Protein AF-A0A378SH55-F1 (afdb_monomer_lite)

pLDDT: mean 76.75, std 13.12, range [46.47, 90.69]

Secondary structure (DSSP, 8-state):
-------------PPPPPPPP--TTS-PPPPPPPPPPPPPP---

Foldseek 3Di:
DDDPPDPPPPPVPPPDPDDDDPCVPVDDDDDDDDDDDDDDDDDD

Sequence (44 aa):
MGRHSKDESTEAHDPTPPGPADHGREGGMATREVAPEVAEPDED

Radius of gyration: 33.02 Å; chains: 1; bounding box: 61×13×95 Å

Organism: NCBI:txid1804

Structure (mmCIF, N/CA/C/O backbone):
data_AF-A0A378SH55-F1
#
_entry.id   AF-A0A378SH55-F1
#
loop_
_atom_site.group_PDB
_atom_site.id
_atom_site.type_symbol
_atom_site.label_atom_id
_atom_site.label_alt_id
_atom_site.label_comp_id
_atom_site.label_asym_id
_atom_site.label_entity_id
_atom_site.label_seq_id
_atom_site.pdbx_PDB_ins_code
_atom_site.Cartn_x
_atom_site.Cartn_y
_atom_site.Cartn_z
_atom_site.occupancy
_atom_site.B_iso_or_equiv
_atom_site.auth_seq_id
_atom_site.auth_comp_id
_atom_site.auth_asym_id
_atom_site.auth_atom_id
_atom_site.pdbx_PDB_model_num
ATOM 1 N N . MET A 1 1 ? 36.124 8.589 -56.976 1.00 46.47 1 MET A N 1
ATOM 2 C CA . MET A 1 1 ? 36.603 7.309 -56.400 1.00 46.47 1 MET A CA 1
ATOM 3 C C . MET A 1 1 ? 37.791 7.637 -55.518 1.00 46.47 1 MET A C 1
ATOM 5 O O . MET A 1 1 ? 38.708 8.238 -56.040 1.00 46.47 1 MET A O 1
ATOM 9 N N . GLY A 1 2 ? 37.878 7.372 -54.222 1.00 46.75 2 GLY A N 1
ATOM 10 C CA . GLY A 1 2 ? 37.229 6.467 -53.266 1.00 46.75 2 GLY A CA 1
ATOM 11 C C . GLY A 1 2 ? 38.256 6.336 -52.114 1.00 46.75 2 GLY A C 1
ATOM 12 O O . GLY A 1 2 ? 39.427 6.610 -52.332 1.00 46.75 2 GLY A O 1
ATOM 13 N N . ARG A 1 3 ? 37.978 5.970 -50.873 1.00 53.56 3 ARG A N 1
ATOM 14 C CA . ARG A 1 3 ? 36.826 5.427 -50.167 1.00 53.56 3 ARG A CA 1
ATOM 15 C C . ARG A 1 3 ? 37.035 5.894 -48.722 1.00 53.56 3 ARG A C 1
ATOM 17 O O . ARG A 1 3 ? 38.102 5.645 -48.169 1.00 53.56 3 ARG A O 1
ATOM 24 N N . HIS A 1 4 ? 36.063 6.577 -48.133 1.00 55.94 4 HIS A N 1
ATOM 25 C CA . HIS A 1 4 ? 36.026 6.728 -46.681 1.00 55.94 4 HIS A CA 1
ATOM 26 C C . HIS A 1 4 ? 35.584 5.361 -46.162 1.00 55.94 4 HIS A C 1
ATOM 28 O O . HIS A 1 4 ? 34.443 4.956 -46.391 1.00 55.94 4 HIS A O 1
ATOM 34 N N . SER A 1 5 ? 36.535 4.587 -45.641 1.00 52.00 5 SER A N 1
ATOM 35 C CA . SER A 1 5 ? 36.264 3.285 -45.044 1.00 52.00 5 SER A CA 1
ATOM 36 C C . SER A 1 5 ? 35.296 3.509 -43.897 1.00 52.00 5 SE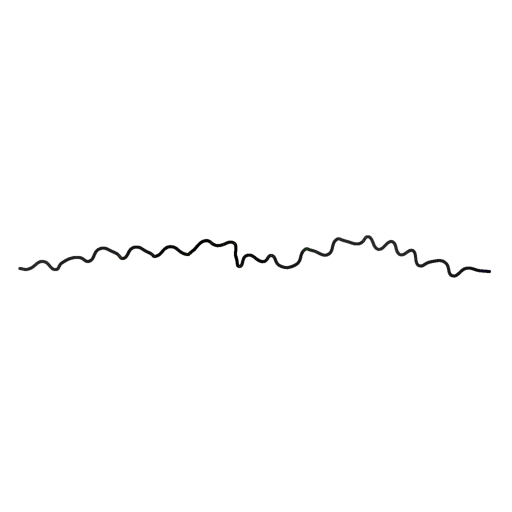R A C 1
ATOM 38 O O . SER A 1 5 ? 35.577 4.272 -42.979 1.00 52.00 5 SER A O 1
ATOM 40 N N . LYS A 1 6 ? 34.120 2.919 -44.057 1.00 56.03 6 LYS A N 1
ATOM 41 C CA . LYS A 1 6 ? 32.982 3.016 -43.165 1.00 56.03 6 LYS A CA 1
ATOM 42 C C . LYS A 1 6 ? 33.417 2.644 -41.749 1.00 56.03 6 LYS A C 1
ATOM 44 O O . LYS A 1 6 ? 34.039 1.604 -41.563 1.00 56.03 6 LYS A O 1
ATOM 49 N N . ASP A 1 7 ? 33.095 3.524 -40.806 1.00 62.47 7 ASP A N 1
ATOM 50 C CA . ASP A 1 7 ? 33.021 3.232 -39.379 1.00 62.47 7 ASP A CA 1
ATOM 51 C C . ASP A 1 7 ? 32.241 1.925 -39.212 1.00 62.47 7 ASP A C 1
ATOM 53 O O . ASP A 1 7 ? 31.029 1.872 -39.429 1.00 62.47 7 ASP A O 1
ATOM 57 N N . GLU A 1 8 ? 32.961 0.847 -38.932 1.00 63.03 8 GLU A N 1
ATOM 58 C CA . GLU A 1 8 ? 32.387 -0.451 -38.600 1.00 63.03 8 GLU A CA 1
ATOM 59 C C . GLU A 1 8 ? 32.785 -0.777 -37.161 1.00 63.03 8 GLU A C 1
ATOM 61 O O . GLU A 1 8 ? 33.349 -1.822 -36.845 1.00 63.03 8 GLU A O 1
ATOM 66 N N . SER A 1 9 ? 32.497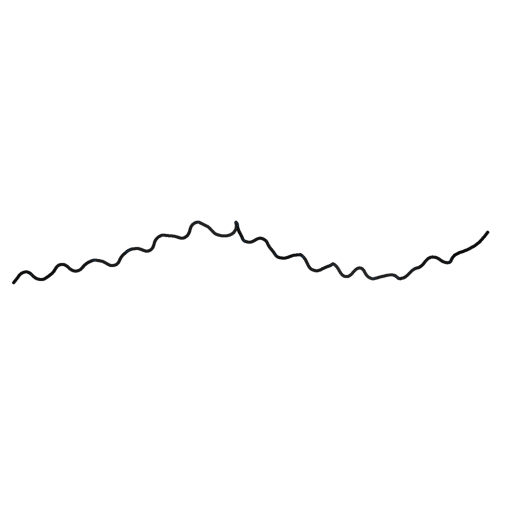 0.175 -36.272 1.00 59.19 9 SER A N 1
ATOM 67 C CA . SER A 1 9 ? 32.318 -0.119 -34.859 1.00 59.19 9 SER A CA 1
ATOM 68 C C . SER A 1 9 ? 31.033 -0.930 -34.769 1.00 59.19 9 SER A C 1
ATOM 70 O O . SER A 1 9 ? 29.923 -0.398 -34.798 1.00 59.19 9 SER A O 1
ATOM 72 N N . THR A 1 10 ? 31.187 -2.251 -34.760 1.00 63.00 10 THR A N 1
ATOM 73 C CA . THR A 1 10 ? 30.142 -3.183 -34.341 1.00 63.00 10 THR A CA 1
ATOM 74 C C . THR A 1 10 ? 29.936 -2.981 -32.845 1.00 63.00 10 THR A C 1
ATOM 76 O O . THR A 1 10 ? 30.377 -3.770 -32.016 1.00 63.00 10 THR A O 1
ATOM 79 N N . GLU A 1 11 ? 29.306 -1.861 -32.496 1.00 64.50 11 GLU A N 1
ATOM 80 C CA . GLU A 1 11 ? 28.747 -1.632 -31.175 1.00 64.50 11 GLU A CA 1
ATOM 81 C C . GLU A 1 11 ? 27.691 -2.726 -31.016 1.00 64.50 11 GLU A C 1
ATOM 83 O O . GLU A 1 11 ? 26.603 -2.658 -31.597 1.00 64.50 11 GLU A O 1
ATOM 88 N N . ALA A 1 12 ? 28.062 -3.815 -30.341 1.00 64.75 12 ALA A N 1
ATOM 89 C CA . ALA A 1 12 ? 27.100 -4.768 -29.834 1.00 64.75 12 ALA A CA 1
ATOM 90 C C . ALA A 1 12 ? 26.119 -3.928 -29.022 1.00 64.75 12 ALA A C 1
ATOM 92 O O . ALA A 1 12 ? 26.478 -3.378 -27.985 1.00 64.75 12 ALA A O 1
ATOM 93 N N . HIS A 1 13 ? 24.938 -3.706 -29.592 1.00 65.06 13 HIS A N 1
ATOM 94 C CA . HIS A 1 13 ? 23.937 -2.845 -29.001 1.00 65.06 13 HIS A CA 1
ATOM 95 C C . HIS A 1 13 ? 23.392 -3.625 -27.812 1.00 65.06 13 HIS A C 1
ATOM 97 O O . HIS A 1 13 ? 22.417 -4.368 -27.944 1.00 65.06 13 HIS A O 1
ATOM 103 N N . ASP A 1 14 ? 24.086 -3.533 -26.676 1.00 72.94 14 ASP A N 1
ATOM 104 C CA . ASP A 1 14 ? 23.592 -4.068 -25.423 1.00 72.94 14 ASP A CA 1
ATOM 105 C C . ASP A 1 14 ? 22.180 -3.504 -25.268 1.00 72.94 14 ASP A C 1
ATOM 107 O O . ASP A 1 14 ? 21.981 -2.288 -25.419 1.00 72.94 14 ASP A O 1
ATOM 111 N N . PRO A 1 15 ? 21.163 -4.370 -25.105 1.00 80.56 15 PRO A N 1
ATOM 112 C CA . PRO A 1 15 ? 19.803 -3.895 -25.010 1.00 80.56 15 PRO A CA 1
ATOM 113 C C . PRO A 1 15 ? 19.751 -2.983 -23.794 1.00 80.56 15 PRO A C 1
ATOM 115 O O . PRO A 1 15 ? 20.005 -3.416 -22.668 1.00 80.56 15 PRO A O 1
ATOM 118 N N . THR A 1 16 ? 19.462 -1.705 -24.037 1.00 81.94 16 THR A N 1
ATOM 119 C CA . THR A 1 16 ? 19.258 -0.730 -22.974 1.00 81.94 16 THR A CA 1
ATOM 120 C C . THR A 1 16 ? 18.279 -1.346 -21.976 1.00 81.94 16 THR A C 1
ATOM 122 O O . THR A 1 16 ? 17.240 -1.860 -22.413 1.00 81.94 16 THR A O 1
ATOM 125 N N . PRO A 1 17 ? 18.593 -1.366 -20.667 1.00 86.19 17 PRO A N 1
ATOM 126 C CA . PRO A 1 17 ? 17.707 -1.986 -19.699 1.00 86.19 17 PRO A CA 1
ATOM 127 C C . PRO A 1 17 ? 16.316 -1.354 -19.811 1.00 86.19 17 PRO A C 1
ATOM 129 O O . PRO A 1 17 ? 16.209 -0.147 -20.070 1.00 86.19 17 PRO A O 1
ATOM 132 N N . PRO A 1 18 ? 15.248 -2.154 -19.657 1.00 86.12 18 PRO A N 1
ATOM 133 C CA . PRO A 1 18 ? 13.897 -1.625 -19.690 1.00 86.12 18 PRO A CA 1
ATOM 134 C C . PRO A 1 18 ? 13.759 -0.505 -18.655 1.00 86.12 18 PRO A C 1
ATOM 136 O O . PRO A 1 18 ? 14.353 -0.556 -17.576 1.00 86.12 18 PRO A O 1
ATOM 139 N N . GLY A 1 19 ? 12.992 0.527 -19.007 1.00 88.44 19 GLY A N 1
ATOM 140 C CA . GLY A 1 19 ? 12.699 1.626 -18.093 1.00 88.44 19 GLY A CA 1
ATOM 141 C C . GLY A 1 19 ? 11.945 1.156 -16.840 1.00 88.44 19 GLY A C 1
ATOM 142 O O . GLY A 1 19 ? 11.528 -0.002 -16.760 1.00 88.44 19 GLY A O 1
ATOM 143 N N . PRO A 1 20 ? 11.742 2.049 -15.856 1.00 90.69 20 PRO A N 1
ATOM 144 C CA . PRO A 1 20 ? 10.979 1.728 -14.656 1.00 90.69 20 PRO A CA 1
ATOM 14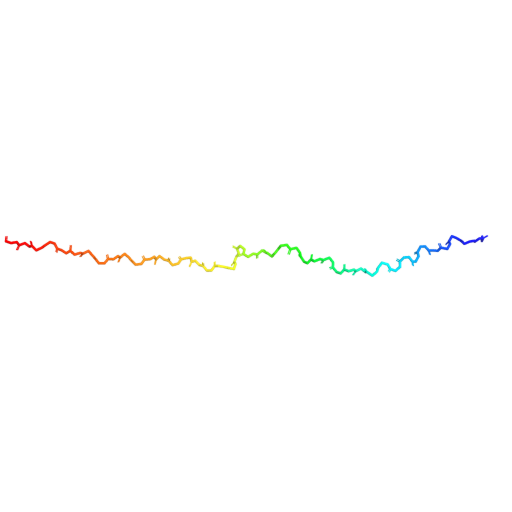5 C C . PRO A 1 20 ? 9.602 1.161 -15.012 1.00 90.69 20 PRO A C 1
ATOM 147 O O . PRO A 1 20 ? 8.896 1.718 -15.855 1.00 90.69 20 PRO A O 1
ATOM 150 N N . ALA A 1 21 ? 9.224 0.061 -14.368 1.00 87.12 21 ALA A N 1
ATOM 151 C CA . ALA A 1 21 ? 7.904 -0.525 -14.545 1.00 87.12 21 ALA A CA 1
ATOM 152 C C . ALA A 1 21 ? 6.821 0.378 -13.920 1.00 87.12 21 ALA A C 1
ATOM 154 O O . ALA A 1 21 ? 6.980 0.866 -12.799 1.00 87.12 21 ALA A O 1
ATOM 155 N N . ASP A 1 22 ? 5.717 0.603 -14.642 1.00 84.75 22 ASP A N 1
ATOM 156 C CA . ASP A 1 22 ? 4.532 1.296 -14.120 1.00 84.75 22 ASP A CA 1
ATOM 157 C C . ASP A 1 22 ? 3.621 0.292 -13.406 1.00 84.75 22 ASP A C 1
ATOM 159 O O . ASP A 1 22 ? 2.813 -0.392 -14.032 1.00 84.75 22 ASP A O 1
ATOM 163 N N . HIS A 1 23 ? 3.743 0.224 -12.081 1.00 85.56 23 HIS A N 1
ATOM 164 C CA . HIS A 1 23 ? 2.876 -0.597 -11.232 1.00 85.56 23 HIS A CA 1
ATOM 165 C C . HIS A 1 23 ? 1.663 0.175 -10.683 1.00 85.56 23 HIS A C 1
ATOM 167 O O . HIS A 1 23 ? 0.917 -0.353 -9.862 1.00 85.56 23 HIS A O 1
ATOM 173 N N . GLY A 1 24 ? 1.412 1.417 -11.118 1.00 83.50 24 GLY A N 1
ATOM 174 C CA . GLY A 1 24 ? 0.388 2.294 -10.529 1.00 83.50 24 GLY A CA 1
ATOM 175 C C . GLY A 1 24 ? -1.059 1.814 -10.698 1.00 83.50 24 GLY A C 1
ATOM 176 O O . GLY A 1 24 ? -1.972 2.371 -10.093 1.00 83.50 24 GLY A O 1
ATOM 177 N N . ARG A 1 25 ? -1.281 0.787 -11.523 1.00 79.56 25 ARG A N 1
ATOM 178 C CA . ARG A 1 25 ? -2.596 0.178 -11.793 1.00 79.56 25 ARG A CA 1
ATOM 179 C C . ARG A 1 25 ? -2.677 -1.276 -11.335 1.00 79.56 25 ARG A C 1
ATOM 181 O O . ARG A 1 25 ? -3.754 -1.866 -11.350 1.00 79.56 25 ARG A O 1
ATOM 188 N N . GLU A 1 26 ? -1.547 -1.847 -10.930 1.00 85.00 26 GLU A N 1
ATOM 189 C CA . GLU A 1 26 ? -1.423 -3.218 -10.446 1.00 85.00 26 GLU A CA 1
ATOM 190 C C . GLU A 1 26 ? -1.598 -3.218 -8.926 1.00 85.00 26 GLU A C 1
ATOM 192 O O . GLU A 1 26 ? -0.680 -3.442 -8.147 1.00 85.00 26 GLU A O 1
ATOM 197 N N . GLY A 1 27 ? -2.805 -2.892 -8.486 1.00 79.56 27 GLY A N 1
ATOM 198 C CA . GLY A 1 27 ? -3.159 -2.866 -7.076 1.00 79.56 27 GLY A CA 1
ATOM 199 C C . GLY A 1 27 ? -4.660 -2.712 -6.973 1.00 79.56 27 GLY A C 1
ATOM 200 O O . GLY A 1 27 ? -5.197 -1.648 -7.271 1.00 79.56 27 GLY A O 1
ATOM 201 N N . GLY A 1 28 ? -5.354 -3.794 -6.619 1.00 83.44 28 GLY A N 1
ATOM 202 C CA . GLY A 1 28 ? -6.783 -3.726 -6.324 1.00 83.44 28 GLY A CA 1
ATOM 203 C C . GLY A 1 28 ? -7.072 -2.702 -5.222 1.00 83.44 28 GLY A C 1
ATOM 204 O O . GLY A 1 28 ? -6.170 -2.220 -4.537 1.00 83.44 28 GLY A O 1
ATOM 205 N N . MET A 1 29 ? -8.344 -2.362 -5.031 1.00 87.12 29 MET A N 1
ATOM 206 C CA . MET A 1 29 ? -8.717 -1.449 -3.951 1.00 87.12 29 MET A CA 1
ATOM 207 C C . MET A 1 29 ? -8.277 -2.022 -2.600 1.00 87.12 29 MET A C 1
ATOM 209 O O . MET A 1 29 ? -8.568 -3.181 -2.297 1.00 87.12 29 MET A O 1
ATOM 213 N N . ALA A 1 30 ? -7.609 -1.205 -1.784 1.00 84.25 30 ALA A N 1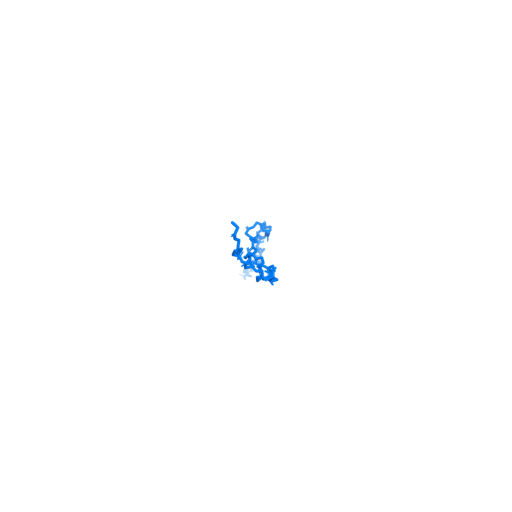
ATOM 214 C CA . ALA A 1 30 ? -7.328 -1.563 -0.402 1.00 84.25 30 ALA A CA 1
ATOM 215 C C . ALA A 1 30 ? -8.646 -1.892 0.319 1.00 84.25 30 ALA A C 1
ATOM 217 O O . ALA A 1 30 ? -9.624 -1.142 0.234 1.00 84.25 30 ALA A O 1
ATOM 218 N N . THR A 1 31 ? -8.686 -3.032 1.005 1.00 85.44 31 THR A N 1
ATOM 219 C CA . THR A 1 31 ? -9.837 -3.426 1.821 1.00 85.44 31 THR A CA 1
ATOM 220 C C . THR A 1 31 ? -9.911 -2.546 3.065 1.00 85.44 31 THR A C 1
ATOM 222 O O . THR A 1 31 ? -8.878 -2.195 3.632 1.00 85.44 31 THR A O 1
ATOM 225 N N . ARG A 1 32 ? -11.122 -2.206 3.523 1.00 88.94 32 ARG A N 1
ATOM 226 C CA . ARG A 1 32 ? -11.298 -1.568 4.837 1.00 88.94 32 ARG A CA 1
ATOM 227 C C . ARG A 1 32 ? -11.073 -2.605 5.935 1.00 88.94 32 ARG A C 1
ATOM 229 O O . ARG A 1 32 ? -11.578 -3.721 5.824 1.00 88.94 32 ARG A O 1
ATOM 236 N N . GLU A 1 33 ? -10.333 -2.230 6.970 1.00 87.88 33 GLU A N 1
ATOM 237 C CA . GLU A 1 33 ? -10.180 -3.041 8.178 1.00 87.88 33 GLU A CA 1
ATOM 238 C C . GLU A 1 33 ? -11.499 -3.136 8.955 1.00 87.88 33 GLU A C 1
ATOM 240 O O . GLU A 1 33 ? -12.313 -2.209 8.952 1.00 87.88 33 GLU A O 1
ATOM 245 N N . VAL A 1 34 ? -11.725 -4.284 9.598 1.00 89.38 34 VAL A N 1
ATOM 246 C CA . VAL A 1 34 ? -12.867 -4.478 10.496 1.00 89.38 34 VAL A CA 1
ATOM 247 C C . VAL A 1 34 ? -12.495 -3.880 11.848 1.00 89.38 34 VAL A C 1
ATOM 249 O O . VAL A 1 34 ? -11.472 -4.250 12.422 1.00 89.38 34 VAL A O 1
ATOM 252 N N . ALA A 1 35 ? -13.309 -2.944 12.341 1.00 87.81 35 ALA A N 1
ATOM 253 C CA . ALA A 1 35 ? -13.119 -2.373 13.669 1.00 87.81 35 ALA A CA 1
ATOM 254 C C . ALA A 1 35 ? -13.279 -3.461 14.751 1.00 87.81 35 ALA A C 1
ATOM 256 O O . ALA A 1 35 ? -14.109 -4.358 14.579 1.00 87.81 35 ALA A O 1
ATOM 257 N N . PRO A 1 36 ? -12.510 -3.400 15.855 1.00 88.69 36 PRO A N 1
ATOM 258 C CA . PRO A 1 36 ? -12.669 -4.338 16.959 1.00 88.69 36 PRO A CA 1
ATOM 259 C C . PRO A 1 36 ? -14.061 -4.215 17.592 1.00 88.69 36 PRO A C 1
ATOM 261 O O . PRO A 1 36 ? -14.671 -3.144 17.570 1.00 88.69 36 PRO A O 1
ATOM 264 N N . GLU A 1 37 ? -14.547 -5.312 18.175 1.00 88.06 37 GLU A N 1
ATOM 265 C CA . GLU A 1 37 ? -15.795 -5.301 18.939 1.00 88.06 37 GLU A CA 1
ATOM 266 C C . GLU A 1 37 ? -15.653 -4.394 20.170 1.00 88.06 37 GLU A C 1
ATOM 268 O O . GLU A 1 37 ? -14.650 -4.436 20.888 1.00 88.06 37 GLU A O 1
ATOM 273 N N . VAL A 1 38 ? -16.655 -3.542 20.392 1.00 87.69 38 VAL A N 1
ATOM 274 C CA . VAL A 1 38 ? -16.713 -2.659 21.559 1.00 87.69 38 VAL A CA 1
ATOM 275 C C . VAL A 1 38 ? -17.284 -3.461 22.724 1.00 87.69 38 VAL A C 1
ATOM 277 O O . VAL A 1 38 ? -18.387 -3.986 22.614 1.00 87.6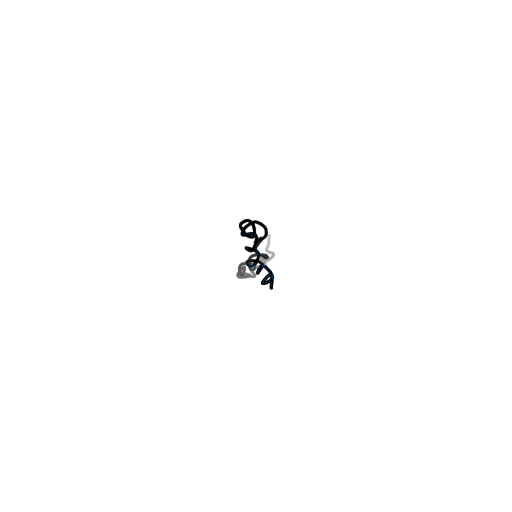9 38 VAL A O 1
ATOM 280 N N . ALA A 1 39 ? -16.543 -3.551 23.830 1.00 86.12 39 ALA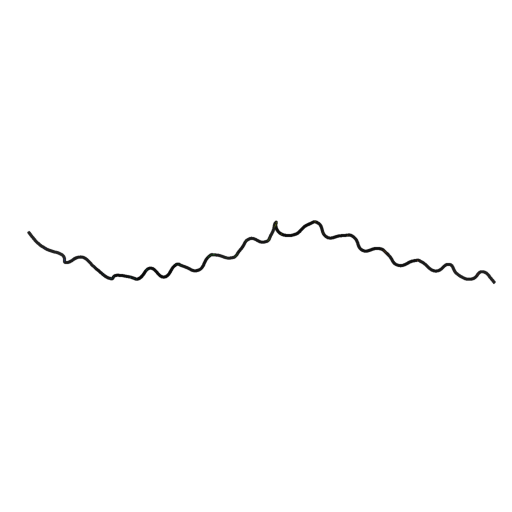 A N 1
ATOM 281 C CA . ALA A 1 39 ? -17.061 -4.133 25.065 1.00 86.12 39 ALA A CA 1
ATOM 282 C C . ALA A 1 39 ? -18.089 -3.183 25.702 1.00 86.12 39 ALA A C 1
ATOM 284 O O . ALA A 1 39 ? -17.814 -1.989 25.854 1.00 86.12 39 ALA A O 1
ATOM 285 N N . GLU A 1 40 ? -19.260 -3.707 26.066 1.00 85.12 40 GLU A N 1
ATOM 286 C CA . GLU A 1 40 ? -20.235 -2.981 26.884 1.00 85.12 40 GLU A CA 1
ATOM 287 C C . GLU A 1 40 ? -19.750 -2.944 28.345 1.00 85.12 40 GLU A C 1
ATOM 289 O O . GLU A 1 40 ? -19.141 -3.913 28.806 1.00 85.12 40 GLU A O 1
ATOM 294 N N . PRO A 1 41 ? -19.939 -1.827 29.069 1.00 82.31 41 PRO A N 1
ATOM 295 C CA . PRO A 1 41 ? -19.605 -1.766 30.486 1.00 82.31 41 PRO A CA 1
ATOM 296 C C . PRO A 1 41 ? -20.568 -2.643 31.297 1.00 82.31 41 PRO A C 1
ATOM 298 O O . PRO A 1 41 ? -21.773 -2.608 31.060 1.00 82.31 41 PRO A O 1
ATOM 301 N N . ASP A 1 42 ? -20.038 -3.388 32.269 1.00 83.12 42 ASP A N 1
ATOM 302 C CA . ASP A 1 42 ? -20.857 -4.106 33.246 1.00 83.12 42 ASP A CA 1
ATOM 303 C C . ASP A 1 42 ? -21.640 -3.077 34.086 1.00 83.12 42 ASP A C 1
ATOM 305 O O . ASP A 1 42 ? -21.052 -2.249 34.787 1.00 83.12 42 ASP A O 1
ATOM 309 N N . GLU A 1 43 ? -22.968 -3.072 33.960 1.00 81.12 43 GLU A N 1
ATOM 310 C CA . GLU A 1 43 ? -23.853 -2.270 34.807 1.00 81.12 43 GLU A CA 1
ATOM 311 C C . GLU A 1 43 ? -24.054 -3.011 36.145 1.00 81.12 43 GLU A C 1
ATOM 313 O O . GLU A 1 43 ? -24.768 -4.014 36.194 1.00 81.12 43 GLU A O 1
ATOM 318 N N . ASP A 1 44 ? -23.383 -2.537 37.205 1.00 75.94 44 ASP A N 1
ATOM 319 C CA . ASP A 1 44 ? -23.545 -2.995 38.602 1.00 75.94 44 ASP A CA 1
ATOM 320 C C . ASP A 1 44 ? -24.870 -2.530 39.247 1.00 75.94 44 ASP A C 1
ATOM 322 O O . ASP A 1 44 ? -25.240 -1.337 39.093 1.00 75.94 44 ASP A O 1
#